Protein AF-A0A1F8NK58-F1 (afdb_monomer_lite)

Radius of gyration: 15.69 Å; chains: 1; bounding box: 35×26×41 Å

pLDDT: mean 95.26, std 4.72, range [59.0, 98.31]

Sequence (96 aa):
MTADLDGNALIGDNKGVDVELCMTSKIVVITAEEIVPELTKADLVAPCVHAVVLAPKGALPTSCHPLYPLDAEAILEYAEQVSDMDSFNNYISRLS

Structure (mmCIF, N/CA/C/O backbone):
data_AF-A0A1F8NK58-F1
#
_entry.id   AF-A0A1F8NK58-F1
#
loop_
_atom_site.group_PDB
_atom_site.id
_atom_site.type_symbol
_atom_site.label_atom_id
_atom_site.label_alt_id
_atom_site.label_comp_id
_atom_site.label_asym_id
_atom_site.label_entity_id
_atom_site.label_seq_id
_atom_site.pdbx_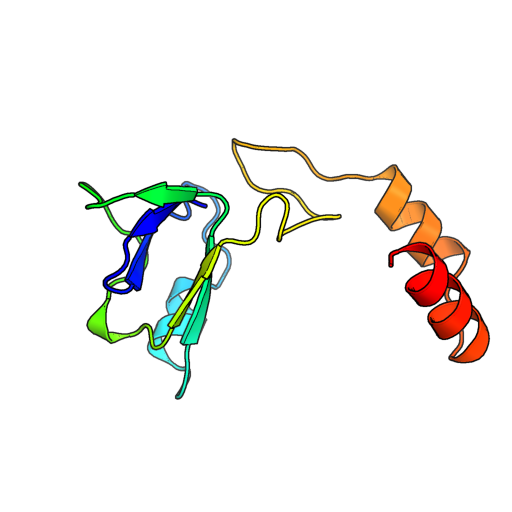PDB_ins_code
_atom_site.Cartn_x
_atom_site.Cartn_y
_atom_site.Cartn_z
_atom_site.occupancy
_atom_site.B_iso_or_equiv
_atom_site.auth_seq_id
_atom_site.auth_comp_id
_atom_site.auth_asym_id
_atom_site.auth_atom_id
_atom_site.pdbx_PDB_model_num
ATOM 1 N N . MET A 1 1 ? 1.030 3.081 5.966 1.00 91.00 1 MET A N 1
ATOM 2 C CA . MET A 1 1 ? -0.192 3.474 6.700 1.00 91.00 1 MET A CA 1
ATOM 3 C C . MET A 1 1 ? -0.484 2.469 7.801 1.00 91.00 1 MET A C 1
ATOM 5 O O . MET A 1 1 ? -0.078 1.320 7.658 1.00 91.00 1 MET A O 1
ATOM 9 N N . THR A 1 2 ? -1.176 2.881 8.860 1.00 96.94 2 THR A N 1
ATOM 10 C CA . THR A 1 2 ? -1.592 1.989 9.956 1.00 96.94 2 THR A CA 1
ATOM 11 C C . THR A 1 2 ? -3.073 1.655 9.792 1.00 96.94 2 THR A C 1
ATOM 13 O O . THR A 1 2 ? -3.864 2.540 9.461 1.00 96.94 2 THR A O 1
ATOM 16 N N . ALA A 1 3 ? -3.446 0.398 10.012 1.00 97.94 3 ALA A N 1
ATOM 17 C CA . ALA A 1 3 ? -4.832 -0.064 9.970 1.00 97.94 3 ALA A CA 1
ATOM 18 C C . ALA A 1 3 ? -5.184 -0.862 11.229 1.00 97.94 3 ALA A C 1
ATOM 20 O O . ALA A 1 3 ? -4.292 -1.291 11.959 1.00 97.94 3 ALA A O 1
ATOM 21 N N . ASP A 1 4 ? -6.469 -1.079 11.477 1.00 98.12 4 ASP A N 1
ATOM 22 C CA . ASP A 1 4 ? -6.930 -2.105 12.411 1.00 98.12 4 ASP A CA 1
ATOM 23 C C . ASP A 1 4 ? -7.513 -3.320 11.676 1.00 98.12 4 ASP A C 1
ATOM 25 O O . ASP A 1 4 ? -7.588 -3.354 10.446 1.00 98.12 4 ASP A O 1
ATOM 29 N N . LEU A 1 5 ? -7.868 -4.359 12.435 1.00 95.81 5 LEU A N 1
ATOM 30 C CA . LEU A 1 5 ? -8.401 -5.608 11.880 1.00 95.81 5 LEU A CA 1
ATOM 31 C C . LEU A 1 5 ? -9.827 -5.474 11.332 1.00 95.81 5 LEU A C 1
ATOM 33 O O . LEU A 1 5 ? -10.224 -6.295 10.506 1.00 95.81 5 LEU A O 1
ATOM 37 N N . ASP A 1 6 ? -10.575 -4.458 11.764 1.00 96.69 6 ASP A N 1
ATOM 38 C CA . ASP A 1 6 ? -11.943 -4.219 11.302 1.00 96.69 6 ASP A CA 1
ATOM 39 C C . ASP A 1 6 ? -11.964 -3.527 9.933 1.00 96.69 6 ASP A C 1
ATOM 41 O O . ASP A 1 6 ? -12.965 -3.584 9.222 1.00 96.69 6 ASP A O 1
ATOM 45 N N . GLY A 1 7 ? -10.851 -2.909 9.530 1.00 97.19 7 GLY A N 1
ATOM 46 C CA . GLY A 1 7 ? -10.712 -2.233 8.244 1.00 97.19 7 GLY A CA 1
ATOM 47 C C . GLY A 1 7 ? -10.682 -0.716 8.347 1.00 97.19 7 GLY A C 1
ATOM 48 O O . GLY A 1 7 ? -10.718 -0.044 7.318 1.00 97.19 7 GLY A O 1
ATOM 49 N N 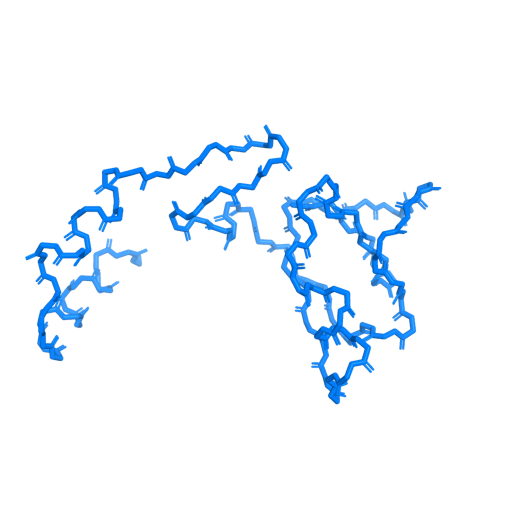. ASN A 1 8 ? -10.598 -0.145 9.549 1.00 98.12 8 ASN A N 1
ATOM 50 C CA . ASN A 1 8 ? -10.293 1.272 9.658 1.00 98.12 8 ASN A CA 1
ATOM 51 C C . ASN A 1 8 ? -8.819 1.491 9.306 1.00 98.12 8 ASN A C 1
ATOM 53 O O . ASN A 1 8 ? -7.949 0.719 9.713 1.00 98.12 8 ASN A O 1
ATOM 57 N N . ALA A 1 9 ? -8.522 2.558 8.569 1.00 97.44 9 ALA A N 1
ATOM 58 C CA . ALA A 1 9 ? -7.151 2.885 8.192 1.00 97.44 9 ALA A CA 1
ATOM 59 C C . ALA A 1 9 ? -6.861 4.379 8.317 1.00 97.44 9 ALA A C 1
ATOM 61 O O . ALA A 1 9 ? -7.685 5.225 7.959 1.00 97.44 9 ALA A O 1
ATOM 62 N N . LEU A 1 10 ? -5.660 4.693 8.801 1.00 96.56 10 LEU A N 1
ATOM 63 C CA . LEU A 1 10 ? -5.107 6.039 8.879 1.00 96.56 10 LEU A CA 1
ATOM 64 C C . LEU A 1 10 ? -4.064 6.210 7.771 1.00 96.56 10 LEU A C 1
ATOM 66 O O . LEU A 1 10 ? -2.961 5.662 7.857 1.00 96.56 10 LEU A O 1
ATOM 70 N N . ILE A 1 11 ? -4.413 6.990 6.749 1.00 93.44 11 ILE A N 1
ATOM 71 C CA . ILE A 1 11 ? -3.527 7.285 5.615 1.00 93.44 11 ILE A CA 1
ATOM 72 C C . ILE A 1 11 ? -2.626 8.475 5.961 1.00 93.44 11 ILE A C 1
ATOM 74 O O . ILE A 1 11 ? -1.434 8.458 5.660 1.00 93.44 11 ILE A O 1
ATOM 78 N N . GLY A 1 12 ? -3.178 9.483 6.644 1.00 89.12 12 GLY A N 1
ATOM 79 C CA . GLY A 1 12 ? -2.469 10.710 7.003 1.00 89.12 12 GLY A CA 1
ATOM 80 C C . GLY A 1 12 ? -2.742 11.860 6.032 1.00 89.12 12 GLY A C 1
ATOM 81 O O . GLY A 1 12 ? -3.850 12.008 5.516 1.00 89.12 12 GLY A O 1
ATOM 82 N N . ASP A 1 13 ? -1.741 12.718 5.826 1.00 84.62 13 ASP A N 1
ATOM 83 C CA . ASP A 1 13 ? -1.929 14.006 5.142 1.00 84.62 13 ASP A CA 1
ATOM 84 C C . ASP A 1 13 ? -2.105 13.879 3.624 1.00 84.62 13 ASP A C 1
ATOM 86 O O . ASP A 1 13 ? -2.825 14.671 3.015 1.00 84.62 13 ASP A O 1
ATOM 90 N N . ASN A 1 14 ? -1.481 12.876 3.001 1.00 85.44 14 ASN A N 1
ATOM 91 C CA . ASN A 1 14 ? -1.588 12.652 1.563 1.00 85.44 14 ASN A CA 1
ATOM 92 C C . ASN A 1 14 ? -2.518 11.474 1.266 1.00 85.44 14 ASN A C 1
ATOM 94 O O . ASN A 1 14 ? -2.071 10.339 1.147 1.00 85.44 14 ASN A O 1
ATOM 98 N N . LYS A 1 15 ? -3.813 11.773 1.150 1.00 86.56 15 LYS A N 1
ATOM 99 C CA . LYS A 1 15 ? -4.870 10.780 0.901 1.00 86.56 15 LYS A CA 1
ATOM 100 C C . LYS A 1 15 ? -5.074 10.440 -0.575 1.00 86.56 15 LYS A C 1
ATOM 102 O O . LYS A 1 15 ? -5.923 9.611 -0.877 1.00 86.56 15 LYS A O 1
ATOM 107 N N . GLY A 1 16 ? -4.387 11.143 -1.482 1.00 88.12 16 GLY A N 1
ATOM 108 C CA . GLY A 1 16 ? -4.555 10.975 -2.924 1.00 88.12 16 GLY A CA 1
ATOM 109 C C . GLY A 1 16 ? -6.027 10.910 -3.344 1.00 88.12 16 GLY A C 1
ATOM 110 O O . GLY A 1 16 ? -6.776 11.861 -3.137 1.00 88.12 16 GLY A O 1
ATOM 111 N N . VAL A 1 17 ? -6.409 9.770 -3.921 1.00 93.69 17 VAL A N 1
ATOM 112 C CA . VAL A 1 17 ? -7.787 9.419 -4.315 1.00 93.69 17 VAL A CA 1
ATOM 113 C C . VAL A 1 17 ? -8.320 8.204 -3.539 1.00 93.69 17 VAL A C 1
ATOM 115 O O . VAL A 1 17 ? -9.291 7.567 -3.951 1.00 93.69 17 VAL A O 1
ATOM 118 N N . ASP A 1 18 ? -7.654 7.826 -2.443 1.00 93.81 18 ASP A N 1
ATOM 119 C CA . ASP A 1 18 ? -7.924 6.582 -1.716 1.00 93.81 18 ASP A CA 1
ATOM 120 C C . ASP A 1 18 ? -9.336 6.556 -1.123 1.00 93.81 18 ASP A C 1
ATOM 122 O O . ASP A 1 18 ? -10.003 5.521 -1.136 1.00 93.81 18 ASP A O 1
ATOM 126 N N . VAL A 1 19 ? -9.830 7.704 -0.646 1.00 94.50 19 VAL A N 1
ATOM 127 C CA . VAL A 1 19 ? -11.175 7.817 -0.064 1.00 94.50 19 VAL A CA 1
ATOM 128 C C . VAL A 1 19 ? -12.240 7.589 -1.136 1.00 94.50 19 VAL A C 1
ATOM 130 O O . VAL A 1 19 ? -13.164 6.802 -0.939 1.00 94.50 19 VAL A O 1
ATOM 133 N N . GLU A 1 20 ? -12.105 8.227 -2.295 1.00 95.56 20 GLU A N 1
ATOM 134 C CA . GLU A 1 20 ? -13.035 8.089 -3.412 1.00 95.56 20 GLU A CA 1
ATOM 135 C C . GLU A 1 20 ? -13.034 6.664 -3.975 1.00 95.56 20 GLU A C 1
ATOM 137 O O . GLU A 1 20 ? -14.102 6.098 -4.230 1.00 95.56 20 GLU A O 1
ATOM 142 N N . LEU A 1 21 ? -11.855 6.055 -4.133 1.00 96.00 21 LEU A N 1
ATOM 143 C CA . LEU A 1 21 ? -11.738 4.666 -4.577 1.00 96.00 21 LEU A CA 1
ATOM 144 C C . LEU A 1 21 ? -12.371 3.703 -3.571 1.00 96.00 21 LEU A C 1
ATOM 146 O O . LEU A 1 21 ? -13.103 2.802 -3.981 1.00 96.00 21 LEU A O 1
ATOM 150 N N . CYS A 1 22 ? -12.159 3.919 -2.272 1.00 95.88 22 CYS A N 1
ATOM 151 C CA . CYS A 1 22 ? -12.756 3.105 -1.217 1.00 95.88 22 CYS A CA 1
ATOM 152 C C . CYS A 1 22 ? -14.294 3.153 -1.258 1.00 95.88 22 CYS A C 1
ATOM 154 O O . CYS A 1 22 ? -14.955 2.120 -1.193 1.00 95.88 22 CYS A O 1
ATOM 156 N N . MET A 1 23 ? -14.875 4.339 -1.457 1.00 94.19 23 MET A N 1
ATOM 157 C CA . MET A 1 23 ? -16.332 4.520 -1.475 1.00 94.19 23 MET A CA 1
ATOM 158 C C . MET A 1 23 ? -17.017 4.006 -2.748 1.00 94.19 23 MET A C 1
ATOM 160 O O . MET A 1 23 ? -18.216 3.724 -2.732 1.00 94.19 23 MET A O 1
ATOM 164 N N . THR A 1 24 ? -16.294 3.934 -3.867 1.00 96.44 24 THR A N 1
ATOM 165 C CA . THR A 1 24 ? -16.868 3.590 -5.183 1.00 96.44 24 THR A CA 1
ATOM 166 C C . THR A 1 24 ? -16.591 2.153 -5.612 1.00 96.44 24 THR A C 1
ATOM 168 O O . THR A 1 24 ? -17.290 1.616 -6.478 1.00 96.44 24 THR A O 1
ATOM 171 N N . SER A 1 25 ? -15.590 1.512 -5.012 1.00 97.50 25 SER A N 1
ATOM 172 C CA . SER A 1 25 ? -15.198 0.149 -5.348 1.00 97.50 25 SER A CA 1
ATOM 173 C C . SER A 1 25 ? -16.164 -0.881 -4.771 1.00 97.50 25 SER A C 1
ATOM 175 O O . SER A 1 25 ? -16.679 -0.747 -3.667 1.00 97.50 25 SER A O 1
ATOM 177 N N . LYS A 1 26 ? -16.376 -1.974 -5.514 1.00 98.00 26 LYS A N 1
ATOM 178 C CA . LYS A 1 26 ? -17.154 -3.125 -5.021 1.00 98.00 26 LYS A CA 1
ATOM 179 C C . LYS A 1 26 ? -16.405 -3.939 -3.970 1.00 98.00 26 LYS A C 1
ATOM 181 O O . LYS A 1 26 ? -17.040 -4.625 -3.185 1.00 98.00 26 LYS A O 1
ATOM 186 N N . ILE A 1 27 ? -15.076 -3.934 -4.044 1.00 98.12 27 ILE A N 1
ATOM 187 C CA . ILE A 1 27 ? -14.171 -4.674 -3.169 1.00 98.12 27 ILE A CA 1
ATOM 188 C C . ILE A 1 27 ? -12.988 -3.755 -2.886 1.00 98.12 27 ILE A C 1
ATOM 190 O O . ILE A 1 27 ? -12.421 -3.187 -3.818 1.00 98.12 27 ILE A O 1
ATOM 194 N N . VAL A 1 28 ? -12.621 -3.633 -1.615 1.00 98.19 28 VAL A N 1
ATOM 195 C CA . VAL A 1 28 ? -11.508 -2.801 -1.147 1.00 98.19 28 VAL A CA 1
ATOM 196 C C . VAL A 1 28 ? -10.589 -3.661 -0.296 1.00 98.19 28 VAL A C 1
ATOM 198 O O . VAL A 1 28 ? -11.029 -4.261 0.686 1.00 98.19 28 VAL A O 1
ATOM 201 N N . VAL A 1 29 ? -9.316 -3.710 -0.679 1.00 98.06 29 VAL A N 1
ATOM 202 C CA . VAL A 1 29 ? -8.254 -4.396 0.060 1.00 98.06 29 VAL A CA 1
ATOM 203 C C . VAL A 1 29 ? -7.206 -3.362 0.441 1.00 98.06 29 VAL A C 1
ATOM 205 O O . VAL A 1 29 ? -6.717 -2.634 -0.418 1.00 98.06 29 VAL A O 1
ATOM 208 N N . ILE A 1 30 ? -6.874 -3.307 1.726 1.00 97.50 30 ILE A N 1
ATOM 209 C CA . ILE A 1 30 ? -5.914 -2.367 2.304 1.00 97.50 30 ILE A CA 1
ATOM 210 C C . ILE A 1 30 ? -4.616 -3.111 2.621 1.00 97.50 30 ILE A C 1
ATOM 212 O O . ILE A 1 30 ? -4.640 -4.130 3.309 1.00 97.50 30 ILE A O 1
ATOM 216 N N . THR A 1 31 ? -3.477 -2.588 2.166 1.00 97.69 31 THR A N 1
ATOM 217 C CA . THR A 1 31 ? -2.137 -3.035 2.578 1.00 97.69 31 THR A CA 1
ATOM 218 C C . THR A 1 31 ? -1.567 -2.094 3.637 1.00 97.69 31 THR A C 1
ATOM 220 O O . THR A 1 31 ? -1.265 -0.936 3.368 1.00 97.69 31 THR A O 1
ATOM 223 N N . ALA A 1 32 ? -1.424 -2.572 4.869 1.00 97.50 32 AL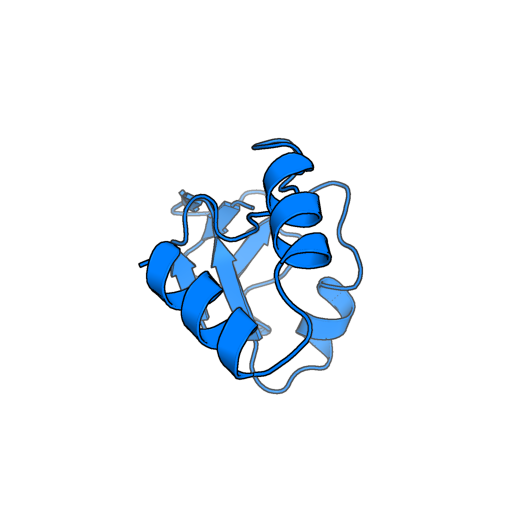A A N 1
ATOM 224 C CA . ALA A 1 32 ? -0.960 -1.768 5.991 1.00 97.50 32 ALA A CA 1
ATOM 225 C C . ALA A 1 32 ? 0.514 -2.039 6.312 1.00 97.50 32 ALA A C 1
ATOM 227 O O . ALA A 1 32 ? 0.984 -3.171 6.251 1.00 97.50 32 ALA A O 1
ATOM 228 N N . GLU A 1 33 ? 1.225 -0.994 6.721 1.00 97.81 33 GLU A N 1
ATOM 229 C CA . GLU A 1 33 ? 2.592 -1.084 7.253 1.00 97.81 33 GLU A CA 1
ATOM 230 C C . GLU A 1 33 ? 2.596 -1.657 8.671 1.00 97.81 33 GLU A C 1
ATOM 232 O O . GLU A 1 33 ? 3.525 -2.346 9.084 1.00 97.81 33 GLU A O 1
ATOM 237 N N . GLU A 1 34 ? 1.521 -1.383 9.404 1.00 97.50 34 GLU A N 1
ATOM 238 C CA . GLU A 1 34 ? 1.293 -1.818 10.770 1.00 97.50 34 GLU A CA 1
ATOM 239 C C . GLU A 1 34 ? -0.200 -2.094 10.956 1.00 97.50 34 GLU A C 1
ATOM 241 O O . GLU A 1 34 ? -1.043 -1.341 10.457 1.00 97.50 34 GLU A O 1
ATOM 246 N N . ILE A 1 35 ? -0.520 -3.162 11.690 1.00 98.25 35 ILE A N 1
ATOM 247 C CA . ILE A 1 35 ? -1.882 -3.454 12.135 1.00 98.25 35 ILE A CA 1
ATOM 248 C C . ILE A 1 35 ? -1.931 -3.309 13.654 1.00 98.25 35 ILE A C 1
ATOM 250 O O . ILE A 1 35 ? -1.195 -3.993 14.366 1.00 98.25 35 ILE A O 1
ATOM 254 N N . VAL A 1 36 ? -2.807 -2.436 14.140 1.00 98.00 36 VAL A N 1
ATOM 255 C CA . VAL A 1 36 ? -3.036 -2.188 15.569 1.00 98.00 36 VAL A CA 1
ATOM 256 C C . VAL A 1 36 ? -4.410 -2.716 15.995 1.00 98.00 36 VAL A C 1
ATOM 258 O O . VAL A 1 36 ? -5.268 -2.935 15.143 1.00 98.00 36 VAL A O 1
ATOM 261 N N . PRO A 1 37 ? -4.658 -2.933 17.300 1.00 97.38 37 PRO A N 1
ATOM 262 C CA . PRO A 1 37 ? -5.964 -3.410 17.756 1.00 97.38 37 PRO A CA 1
ATOM 263 C C . PRO A 1 37 ? -7.120 -2.447 17.457 1.00 97.38 37 PRO A C 1
ATOM 265 O O . PRO A 1 37 ? -8.210 -2.908 17.144 1.00 97.38 37 PRO A O 1
ATOM 268 N N . GLU A 1 38 ? -6.890 -1.135 17.564 1.00 96.81 38 GLU A N 1
ATOM 269 C CA . GLU A 1 38 ? -7.914 -0.106 17.359 1.00 96.81 38 GLU A CA 1
ATOM 270 C C . GLU A 1 38 ? -7.263 1.228 16.966 1.00 96.81 38 GLU A C 1
ATOM 272 O O . GLU A 1 38 ? -6.226 1.615 17.519 1.00 96.81 38 GLU A O 1
ATOM 277 N N . LEU A 1 39 ? -7.888 1.952 16.032 1.00 96.62 39 LEU A N 1
ATOM 278 C CA . LEU A 1 39 ? -7.500 3.312 15.664 1.00 96.62 39 LEU A CA 1
ATOM 279 C C . LEU A 1 39 ? -8.381 4.362 16.349 1.00 96.62 39 LEU A C 1
ATOM 281 O O . LEU A 1 39 ? -9.604 4.329 16.272 1.00 96.62 39 LEU A O 1
ATOM 285 N N . THR A 1 40 ? -7.754 5.388 16.928 1.00 93.50 40 THR A N 1
ATOM 286 C CA . THR A 1 40 ? -8.470 6.549 17.494 1.00 93.50 40 THR A CA 1
ATOM 287 C C . THR A 1 40 ? -8.961 7.533 16.429 1.00 93.50 40 THR A C 1
ATOM 289 O O . THR A 1 40 ? -9.828 8.367 16.695 1.00 93.50 40 THR A O 1
ATOM 292 N N . LYS A 1 41 ? -8.398 7.456 15.219 1.00 94.31 41 LYS A N 1
ATOM 293 C CA . LYS A 1 41 ? -8.777 8.242 14.044 1.00 94.31 41 LYS A CA 1
ATOM 294 C C . LYS A 1 41 ? -8.603 7.387 12.795 1.00 94.31 41 LYS A C 1
ATOM 296 O O . LYS A 1 41 ? -7.567 6.748 12.632 1.00 94.31 41 LYS A O 1
ATOM 301 N N . ALA 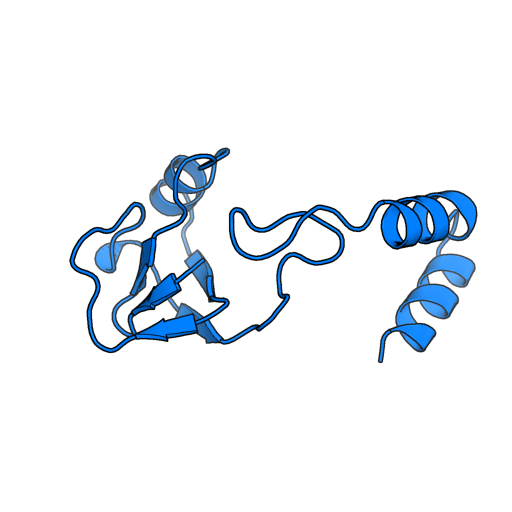A 1 42 ? -9.578 7.463 11.897 1.00 95.88 42 ALA A N 1
ATOM 302 C CA . ALA A 1 42 ? -9.567 6.754 10.629 1.00 95.88 42 ALA A CA 1
ATOM 303 C C . ALA A 1 42 ? -9.904 7.703 9.472 1.00 95.88 42 ALA A C 1
ATOM 305 O O . ALA A 1 42 ? -10.777 8.563 9.599 1.00 95.88 42 ALA A O 1
ATOM 306 N N . ASP A 1 43 ? -9.193 7.550 8.357 1.00 96.25 43 ASP A N 1
ATOM 307 C CA . ASP A 1 43 ? -9.492 8.212 7.085 1.00 96.25 43 ASP A CA 1
ATOM 308 C C . ASP A 1 43 ? -10.361 7.319 6.188 1.00 96.25 43 ASP A C 1
ATOM 310 O O . ASP A 1 43 ? -11.241 7.825 5.495 1.00 96.25 43 ASP A O 1
ATOM 314 N N . LEU A 1 44 ? -10.141 5.999 6.240 1.00 96.88 44 LEU A N 1
ATOM 315 C CA . LEU A 1 44 ? -11.019 4.978 5.664 1.00 96.88 44 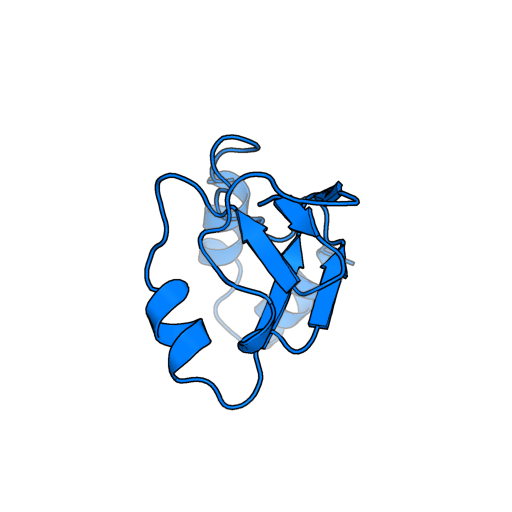LEU A CA 1
ATOM 316 C C . LEU A 1 44 ? -11.706 4.215 6.789 1.00 96.88 44 LEU A C 1
ATOM 318 O O . LEU A 1 44 ? -11.073 3.913 7.799 1.00 96.88 44 LEU A O 1
ATOM 322 N N . VAL A 1 45 ? -12.983 3.894 6.606 1.00 95.94 45 VAL A N 1
ATOM 323 C CA . VAL A 1 45 ? -13.801 3.242 7.632 1.00 95.94 45 VAL A CA 1
ATOM 324 C C . VAL A 1 45 ? -14.096 1.788 7.276 1.00 95.94 45 VAL A C 1
ATOM 326 O O . VAL A 1 45 ? -14.389 1.469 6.121 1.00 95.94 45 VAL A O 1
ATOM 329 N N . ALA A 1 46 ? -14.088 0.935 8.301 1.00 96.12 46 ALA A N 1
ATOM 330 C CA . ALA A 1 46 ? -14.307 -0.509 8.223 1.00 96.12 46 ALA A CA 1
ATOM 331 C C . ALA A 1 46 ? -15.454 -0.964 7.292 1.00 96.12 46 ALA A C 1
ATOM 333 O O . ALA A 1 46 ? -15.230 -1.871 6.494 1.00 96.12 46 ALA A O 1
ATOM 334 N N . PRO A 1 47 ? -16.655 -0.339 7.278 1.00 95.31 47 PRO A N 1
ATOM 335 C CA . PRO A 1 47 ? -17.761 -0.807 6.434 1.00 95.31 47 PRO A CA 1
ATOM 336 C C . PRO A 1 47 ? -17.489 -0.798 4.923 1.00 95.31 47 PRO A C 1
ATOM 338 O O . PRO A 1 47 ? -18.211 -1.452 4.173 1.00 95.31 47 PRO A O 1
ATOM 341 N N . CYS A 1 48 ? -16.490 -0.042 4.467 1.00 95.62 48 CYS A N 1
ATOM 342 C CA . CYS A 1 48 ? -16.109 0.032 3.058 1.00 95.62 48 CYS A CA 1
ATOM 343 C C . CYS A 1 48 ? -14.977 -0.946 2.701 1.00 95.62 48 CYS A C 1
ATOM 345 O O . CYS A 1 48 ? -14.668 -1.128 1.525 1.00 95.62 48 CYS A O 1
ATOM 347 N N . VAL A 1 49 ? -14.368 -1.598 3.694 1.00 97.56 49 VAL A N 1
ATOM 348 C CA . VAL A 1 49 ? -13.152 -2.401 3.554 1.00 97.56 49 VAL A CA 1
ATOM 349 C C . VAL A 1 49 ? -13.476 -3.884 3.682 1.00 97.56 49 VAL A C 1
ATOM 351 O O . VAL A 1 49 ? -14.243 -4.304 4.538 1.00 97.56 49 VAL A O 1
ATOM 354 N N . HIS A 1 50 ? -12.900 -4.693 2.793 1.00 98.19 50 HIS A N 1
ATOM 355 C CA . HIS A 1 50 ? -13.182 -6.128 2.709 1.00 98.19 50 HIS A CA 1
ATOM 356 C C . HIS A 1 50 ? -12.032 -6.985 3.238 1.00 98.19 50 HIS A C 1
ATOM 358 O O . HIS A 1 50 ? -12.254 -8.120 3.656 1.00 98.19 50 HIS A O 1
ATOM 364 N N . ALA A 1 51 ? -10.803 -6.469 3.192 1.00 98.06 51 ALA A N 1
ATOM 365 C CA . ALA A 1 51 ? -9.637 -7.133 3.753 1.00 98.06 51 ALA A CA 1
ATOM 366 C C . ALA A 1 51 ? -8.541 -6.127 4.115 1.00 98.06 51 ALA A C 1
ATOM 368 O O . ALA A 1 51 ? -8.342 -5.131 3.415 1.00 98.06 51 ALA A O 1
ATOM 369 N N . VAL A 1 52 ? -7.793 -6.451 5.169 1.00 98.19 52 VAL A N 1
ATOM 370 C CA . VAL A 1 52 ? -6.565 -5.762 5.577 1.00 98.19 52 VAL A CA 1
ATOM 371 C C . VAL A 1 52 ? -5.421 -6.769 5.553 1.00 98.19 52 VAL A C 1
ATOM 373 O O . VAL A 1 52 ? -5.542 -7.873 6.082 1.00 98.19 52 VAL A O 1
ATOM 376 N N . VAL A 1 53 ? -4.311 -6.399 4.923 1.00 98.31 53 VAL A N 1
ATOM 377 C CA . VAL A 1 53 ? -3.119 -7.234 4.767 1.00 98.31 53 VAL A CA 1
ATOM 378 C C . VAL A 1 53 ? -1.923 -6.492 5.342 1.00 98.31 53 VAL A C 1
ATOM 380 O O . VAL A 1 53 ? -1.652 -5.362 4.946 1.00 98.31 53 VAL A O 1
ATOM 383 N N . LEU A 1 54 ? -1.181 -7.128 6.250 1.00 98.31 54 LEU A N 1
ATOM 384 C CA . LEU A 1 54 ? 0.100 -6.594 6.706 1.00 98.31 54 LEU A CA 1
ATOM 385 C C . LEU A 1 54 ? 1.129 -6.743 5.578 1.00 98.31 54 LEU A C 1
ATOM 387 O O . LEU A 1 54 ? 1.469 -7.858 5.187 1.00 98.31 54 LEU A O 1
ATOM 391 N N . ALA A 1 55 ? 1.623 -5.621 5.073 1.00 97.81 55 ALA A N 1
ATOM 392 C CA . ALA A 1 55 ? 2.623 -5.541 4.019 1.00 97.81 55 ALA A CA 1
ATOM 393 C C . ALA A 1 55 ? 3.636 -4.436 4.363 1.00 97.81 55 ALA A C 1
ATOM 395 O O . ALA A 1 55 ? 3.508 -3.308 3.880 1.00 97.81 55 ALA A O 1
ATOM 396 N N . PRO A 1 56 ? 4.639 -4.732 5.212 1.00 96.75 56 PRO A N 1
ATOM 397 C CA . PRO A 1 56 ? 5.684 -3.774 5.541 1.00 96.75 56 PRO A CA 1
ATOM 398 C C . PRO A 1 56 ? 6.462 -3.388 4.282 1.00 96.75 56 PRO A C 1
ATOM 400 O O . PRO A 1 56 ? 6.864 -4.255 3.506 1.00 96.75 56 PRO A O 1
ATOM 403 N N . LYS A 1 57 ? 6.698 -2.090 4.107 1.00 96.12 57 LYS A N 1
ATOM 404 C CA . LYS A 1 57 ? 7.250 -1.459 2.903 1.00 96.12 57 LYS A CA 1
ATOM 405 C C . LYS A 1 57 ? 6.407 -1.693 1.645 1.00 96.12 57 LYS A C 1
ATOM 407 O O . LYS A 1 57 ? 6.936 -1.688 0.536 1.00 96.12 57 LYS A O 1
ATOM 412 N N . GLY A 1 58 ? 5.100 -1.886 1.805 1.00 96.25 58 GLY A N 1
ATOM 413 C CA . GLY A 1 58 ? 4.190 -2.261 0.725 1.00 96.25 58 GLY A CA 1
ATOM 414 C C . GLY A 1 58 ? 3.995 -1.189 -0.349 1.00 96.25 58 GLY A C 1
ATOM 415 O O . GLY A 1 58 ? 3.538 -1.516 -1.439 1.00 96.25 58 GLY A O 1
ATOM 416 N N . ALA A 1 59 ? 4.346 0.071 -0.069 1.00 95.81 59 ALA A N 1
ATOM 417 C CA . ALA A 1 59 ? 4.298 1.149 -1.054 1.00 95.81 59 ALA A CA 1
ATOM 418 C C . ALA A 1 59 ? 5.615 1.330 -1.824 1.00 95.81 59 ALA A C 1
ATOM 420 O O . ALA A 1 59 ? 5.649 2.151 -2.741 1.00 95.81 59 ALA A O 1
ATOM 421 N N . LEU A 1 60 ? 6.694 0.599 -1.501 1.00 96.19 60 LEU A N 1
ATOM 422 C CA . LEU A 1 60 ? 7.923 0.680 -2.295 1.00 96.19 60 LEU A CA 1
ATOM 423 C C . LEU A 1 60 ? 7.646 0.354 -3.775 1.00 96.19 60 LEU A C 1
ATOM 425 O O . LEU A 1 60 ? 6.828 -0.517 -4.070 1.00 96.19 60 LEU A O 1
ATOM 429 N N . PRO A 1 61 ? 8.320 1.042 -4.715 1.00 96.44 61 PRO A N 1
ATOM 430 C CA . PRO A 1 61 ? 9.389 2.032 -4.512 1.00 96.44 61 PRO A CA 1
ATOM 431 C C . PRO A 1 61 ? 8.880 3.468 -4.267 1.00 96.44 61 PRO A C 1
ATOM 433 O O . PRO A 1 61 ? 9.660 4.418 -4.208 1.00 96.44 61 PRO A O 1
ATOM 436 N N . THR A 1 62 ? 7.568 3.662 -4.139 1.00 95.50 62 THR A N 1
ATOM 437 C CA . THR A 1 62 ? 6.980 4.970 -3.823 1.00 95.50 62 THR A CA 1
ATOM 438 C C . THR A 1 62 ? 7.117 5.311 -2.331 1.00 95.50 62 THR A C 1
ATOM 440 O O . THR A 1 62 ? 7.693 4.549 -1.555 1.00 95.50 62 THR A O 1
ATOM 443 N N . SER A 1 63 ? 6.644 6.489 -1.916 1.00 94.69 63 SER A N 1
ATOM 444 C CA . SER A 1 63 ? 6.720 6.922 -0.518 1.00 94.69 63 SER A CA 1
ATOM 445 C C . SER A 1 63 ? 5.523 6.449 0.310 1.00 94.69 63 SER A C 1
ATOM 447 O O . SER A 1 63 ? 4.413 6.302 -0.192 1.00 94.69 63 SER A O 1
ATOM 449 N N . CYS A 1 64 ? 5.727 6.304 1.620 1.00 94.38 64 CYS A N 1
ATOM 450 C CA . CYS A 1 64 ? 4.652 6.175 2.602 1.00 94.38 64 CYS A CA 1
ATOM 451 C C . CYS A 1 64 ? 4.923 7.155 3.742 1.00 94.38 64 CYS A C 1
ATOM 453 O O . CYS A 1 64 ? 5.648 6.842 4.685 1.00 94.38 64 CYS A O 1
ATOM 455 N N . HIS A 1 65 ? 4.363 8.360 3.666 1.00 89.75 65 HIS A N 1
ATOM 456 C CA . HIS A 1 65 ? 4.616 9.396 4.666 1.00 89.75 65 HIS A CA 1
ATOM 457 C C . HIS A 1 65 ? 3.927 9.080 6.012 1.00 89.75 65 HIS A C 1
ATOM 459 O O . HIS A 1 65 ? 2.777 8.646 6.003 1.00 89.75 65 HIS A O 1
ATOM 465 N N . PRO A 1 66 ? 4.575 9.309 7.173 1.00 91.25 66 PRO A N 1
ATOM 466 C CA . PRO A 1 66 ? 5.959 9.762 7.372 1.00 91.25 66 PRO A CA 1
ATOM 467 C C . PRO A 1 66 ? 6.999 8.626 7.468 1.00 91.25 66 PRO A C 1
ATOM 469 O O . PRO A 1 66 ? 8.156 8.893 7.774 1.00 91.25 66 PRO A O 1
ATOM 472 N N . LEU A 1 67 ? 6.604 7.372 7.242 1.00 93.75 67 LEU A N 1
ATOM 473 C CA . LEU A 1 67 ? 7.402 6.170 7.517 1.00 93.75 67 LEU A CA 1
ATOM 474 C C . LEU A 1 67 ? 8.640 6.023 6.624 1.00 93.75 67 LEU A C 1
ATOM 476 O O . LEU A 1 67 ? 9.712 5.689 7.124 1.00 93.75 67 LEU A O 1
ATOM 480 N N . TYR A 1 68 ? 8.512 6.265 5.318 1.00 95.31 68 TYR A N 1
ATOM 481 C CA . TYR A 1 68 ? 9.647 6.234 4.395 1.00 95.31 68 TYR A CA 1
ATOM 482 C C . TYR A 1 68 ? 9.445 7.147 3.175 1.00 95.31 68 TYR A C 1
ATOM 484 O O . TYR A 1 68 ? 8.310 7.340 2.717 1.00 95.31 68 TYR A O 1
ATOM 492 N N . PRO A 1 69 ? 10.539 7.735 2.648 1.00 95.50 69 PRO A N 1
ATOM 493 C CA . PRO A 1 69 ? 10.506 8.530 1.428 1.00 95.50 69 PRO A CA 1
ATOM 494 C C . PRO A 1 69 ? 10.407 7.639 0.182 1.00 95.50 69 PRO A C 1
ATOM 496 O O . PRO A 1 69 ? 10.463 6.417 0.262 1.00 95.50 69 PRO A O 1
ATOM 499 N N . LEU A 1 70 ? 10.269 8.285 -0.973 1.00 96.62 70 LEU A N 1
ATOM 500 C CA . LEU A 1 70 ? 10.343 7.652 -2.287 1.00 96.62 70 LEU A CA 1
ATOM 501 C C . LEU A 1 70 ? 11.758 7.106 -2.534 1.00 96.62 70 LEU A C 1
ATOM 503 O O . LEU A 1 70 ? 12.737 7.812 -2.282 1.00 96.62 70 LEU A O 1
ATOM 507 N N . ASP A 1 71 ? 11.852 5.896 -3.077 1.00 97.38 71 ASP A N 1
ATOM 508 C CA . ASP A 1 71 ? 13.100 5.309 -3.557 1.00 97.38 71 ASP A CA 1
ATOM 509 C C . ASP A 1 71 ? 13.334 5.720 -5.019 1.00 97.38 71 ASP A C 1
ATOM 511 O O . ASP A 1 71 ? 12.865 5.088 -5.969 1.00 97.38 71 ASP A O 1
ATOM 515 N N . ALA A 1 72 ? 14.020 6.851 -5.198 1.00 97.56 72 ALA A N 1
ATOM 516 C CA . ALA A 1 72 ? 14.290 7.401 -6.523 1.00 97.56 72 ALA A CA 1
ATOM 517 C C . ALA A 1 72 ? 15.215 6.505 -7.359 1.00 97.56 72 ALA A C 1
ATOM 519 O O . ALA A 1 72 ? 15.075 6.471 -8.579 1.00 97.56 72 ALA A O 1
ATOM 520 N N . GLU A 1 73 ? 16.144 5.789 -6.721 1.00 96.75 73 GLU A N 1
ATOM 521 C CA . GLU A 1 73 ? 17.090 4.915 -7.415 1.00 96.75 73 GLU A CA 1
ATOM 522 C C . GLU A 1 73 ? 16.361 3.703 -7.994 1.00 96.75 73 GLU A C 1
ATOM 524 O O . GLU A 1 73 ? 16.486 3.443 -9.188 1.00 96.75 73 GLU A O 1
ATOM 529 N N . ALA A 1 74 ? 15.506 3.045 -7.205 1.00 95.69 74 ALA A N 1
ATOM 530 C CA . ALA A 1 74 ? 14.705 1.919 -7.684 1.00 95.69 74 ALA A CA 1
ATOM 531 C C . ALA A 1 74 ? 13.751 2.313 -8.827 1.00 95.69 74 ALA A C 1
ATOM 533 O O . ALA A 1 74 ? 13.558 1.548 -9.776 1.00 95.69 74 ALA A O 1
ATOM 534 N N . ILE A 1 75 ? 13.164 3.515 -8.765 1.00 97.00 75 ILE A N 1
ATOM 535 C CA . ILE A 1 75 ? 12.298 4.036 -9.833 1.00 97.00 75 ILE A CA 1
ATOM 536 C C . ILE A 1 75 ? 13.090 4.285 -11.117 1.00 97.00 75 ILE A C 1
ATOM 538 O O . ILE A 1 75 ? 12.625 3.911 -12.195 1.00 97.00 75 ILE A O 1
ATOM 542 N N . LEU A 1 76 ? 14.266 4.912 -11.014 1.00 97.12 76 LEU A N 1
ATOM 543 C CA . LEU A 1 76 ? 15.129 5.157 -12.169 1.00 97.12 76 LEU A CA 1
ATOM 544 C C . LEU A 1 76 ? 15.640 3.842 -12.762 1.00 97.12 76 LEU A C 1
ATOM 546 O O . LEU A 1 76 ? 15.559 3.668 -13.972 1.00 97.12 76 LEU A O 1
ATOM 550 N N . GLU A 1 77 ? 16.064 2.888 -11.929 1.00 95.50 77 GLU A N 1
ATOM 551 C CA . GLU A 1 77 ? 16.502 1.567 -12.385 1.00 95.50 77 GLU A CA 1
ATOM 552 C C . GLU A 1 77 ? 15.401 0.861 -13.187 1.00 95.50 77 GLU A C 1
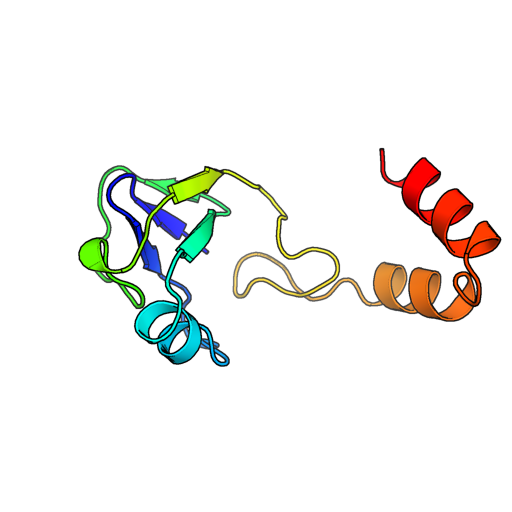ATOM 554 O O . GLU A 1 77 ? 15.659 0.368 -14.286 1.00 95.50 77 GLU A O 1
ATOM 559 N N . TYR A 1 78 ? 14.164 0.842 -12.675 1.00 96.75 78 TYR A N 1
ATOM 560 C CA . TYR A 1 78 ? 13.029 0.267 -13.398 1.00 96.75 78 TYR A CA 1
ATOM 561 C C . TYR A 1 78 ? 12.791 0.982 -14.734 1.00 96.75 78 TYR A C 1
ATOM 563 O O . TYR A 1 78 ? 12.671 0.328 -15.768 1.00 96.75 78 TYR A O 1
ATOM 571 N N . ALA A 1 79 ? 12.752 2.319 -14.726 1.00 97.19 79 ALA A N 1
ATOM 572 C CA . ALA A 1 79 ? 12.480 3.118 -15.919 1.00 97.19 79 ALA A CA 1
ATOM 573 C C . ALA A 1 79 ? 13.564 2.980 -17.004 1.00 97.19 79 ALA A C 1
ATOM 575 O O . ALA A 1 79 ? 13.250 3.055 -18.191 1.00 97.19 79 ALA A O 1
ATOM 576 N N . GLU A 1 80 ? 14.825 2.785 -16.613 1.00 96.62 80 GLU A N 1
ATOM 577 C CA . GLU A 1 80 ? 15.950 2.620 -17.538 1.00 96.62 80 GLU A CA 1
ATOM 578 C C . GLU A 1 80 ? 16.071 1.194 -18.083 1.00 96.62 80 GLU A C 1
ATOM 580 O O . GLU A 1 80 ? 16.479 1.007 -19.230 1.00 96.62 80 GLU A O 1
ATOM 585 N N . GLN A 1 81 ? 15.744 0.181 -17.276 1.00 95.19 81 GLN A N 1
ATOM 586 C CA . GLN A 1 81 ? 15.984 -1.216 -17.639 1.00 95.19 81 GLN A CA 1
ATOM 587 C C . GLN A 1 81 ? 14.773 -1.917 -18.248 1.00 95.19 81 GLN A C 1
ATOM 589 O O . GLN A 1 81 ? 14.960 -2.898 -18.966 1.00 95.19 81 GLN A O 1
ATOM 594 N N . VAL A 1 82 ? 13.551 -1.453 -17.979 1.00 97.06 82 VAL A N 1
ATOM 595 C CA . VAL A 1 82 ? 12.322 -2.118 -18.425 1.00 97.06 82 VAL A CA 1
ATOM 596 C C . VAL A 1 82 ? 11.704 -1.368 -19.598 1.00 97.06 82 VAL A C 1
ATOM 598 O O . VAL A 1 82 ? 11.187 -0.263 -19.454 1.00 97.06 82 VAL A O 1
ATOM 601 N N . SER A 1 83 ? 11.717 -1.998 -20.771 1.00 97.12 83 SER A N 1
ATOM 602 C CA . SER A 1 83 ? 11.154 -1.423 -22.005 1.00 97.12 83 SER A CA 1
ATOM 603 C C . SER A 1 83 ? 10.304 -2.403 -22.818 1.00 97.12 83 SER A C 1
ATOM 605 O O . SER A 1 83 ? 9.570 -1.993 -23.718 1.00 97.12 83 SER A O 1
ATOM 607 N N . ASP A 1 84 ? 10.355 -3.688 -22.477 1.00 97.56 84 ASP A N 1
ATOM 608 C CA . ASP A 1 84 ? 9.612 -4.770 -23.109 1.00 97.56 84 ASP A CA 1
ATOM 609 C C . ASP A 1 84 ? 9.315 -5.893 -22.098 1.00 97.56 84 ASP A C 1
ATOM 611 O O . ASP A 1 84 ? 9.667 -5.822 -20.919 1.00 97.56 84 ASP A O 1
ATOM 615 N N . MET A 1 85 ? 8.625 -6.937 -22.557 1.00 97.44 85 MET A N 1
ATOM 616 C CA . MET A 1 85 ? 8.206 -8.045 -21.699 1.00 97.44 85 MET A CA 1
ATOM 617 C C . MET A 1 85 ? 9.392 -8.856 -21.154 1.00 97.44 85 MET A C 1
ATOM 619 O O . MET A 1 85 ? 9.345 -9.320 -20.015 1.00 97.44 85 MET A O 1
ATOM 623 N N . ASP A 1 86 ? 10.456 -9.027 -21.941 1.00 98.00 86 ASP A N 1
ATOM 624 C CA . ASP A 1 86 ? 11.615 -9.831 -21.542 1.00 98.00 86 ASP A CA 1
ATOM 625 C C . ASP A 1 86 ? 12.428 -9.112 -20.458 1.00 98.00 86 ASP A C 1
ATOM 627 O O . ASP A 1 86 ? 12.760 -9.700 -19.426 1.00 98.00 86 ASP A O 1
ATOM 631 N N . SER A 1 87 ? 12.683 -7.815 -20.644 1.00 97.31 87 SER A N 1
ATOM 632 C CA . SER A 1 87 ? 13.320 -6.960 -19.639 1.00 97.31 87 SER A CA 1
ATOM 633 C C . SER A 1 87 ? 12.488 -6.836 -18.360 1.00 97.31 87 SER A C 1
ATOM 635 O O . SER A 1 87 ? 13.050 -6.912 -17.265 1.00 97.31 87 SER A O 1
ATOM 637 N N . PHE A 1 88 ? 11.158 -6.749 -18.470 1.00 96.69 88 PHE A N 1
ATOM 638 C CA . PHE A 1 88 ? 10.259 -6.780 -17.313 1.00 96.69 88 PHE A CA 1
ATOM 639 C C . PHE A 1 88 ? 10.370 -8.092 -16.526 1.00 96.69 88 PHE A C 1
ATOM 641 O O . PHE A 1 88 ? 10.564 -8.069 -15.311 1.00 96.69 88 PHE A O 1
ATOM 648 N N . ASN A 1 89 ? 10.295 -9.240 -17.205 1.00 96.56 89 ASN A N 1
ATOM 649 C CA . ASN A 1 89 ? 10.397 -10.549 -16.555 1.00 96.56 89 ASN A CA 1
ATOM 650 C C . ASN A 1 89 ? 11.747 -10.723 -15.844 1.00 96.56 89 ASN A C 1
ATOM 652 O O . ASN A 1 89 ? 11.794 -11.203 -14.709 1.00 96.56 89 ASN A O 1
ATOM 656 N N . ASN A 1 90 ? 12.834 -10.274 -16.479 1.00 95.75 90 ASN A N 1
ATOM 657 C CA . ASN A 1 90 ? 14.158 -10.253 -15.864 1.00 95.75 90 ASN A CA 1
ATOM 658 C C . ASN A 1 90 ? 14.186 -9.362 -14.614 1.00 95.75 90 ASN A C 1
ATOM 660 O O . ASN A 1 90 ? 14.712 -9.786 -13.587 1.00 95.75 90 ASN A O 1
ATOM 664 N N . TYR A 1 91 ? 13.601 -8.162 -14.663 1.00 95.38 91 TYR A N 1
ATOM 665 C CA . TYR A 1 91 ? 13.524 -7.259 -13.512 1.00 95.38 91 TYR A CA 1
ATOM 666 C C . TYR A 1 91 ? 12.758 -7.887 -12.339 1.00 95.38 91 TYR A C 1
ATOM 668 O O . TYR A 1 91 ? 13.300 -7.984 -11.240 1.00 95.38 91 TYR A O 1
ATOM 676 N N . ILE A 1 92 ? 11.544 -8.397 -12.577 1.00 93.88 92 ILE A N 1
ATOM 677 C CA . ILE A 1 92 ? 10.711 -9.012 -11.532 1.00 93.88 92 ILE A CA 1
ATOM 678 C C . ILE A 1 92 ? 11.401 -10.223 -10.895 1.00 93.88 92 ILE A C 1
ATOM 680 O O . ILE A 1 92 ? 11.336 -10.385 -9.679 1.00 93.88 92 ILE A O 1
ATOM 684 N N . SER A 1 93 ? 12.123 -11.034 -11.675 1.00 94.44 93 SER A N 1
ATOM 685 C CA . SER A 1 93 ? 12.872 -12.184 -11.142 1.00 94.44 93 SER A CA 1
ATOM 686 C C . SER A 1 93 ? 13.986 -11.812 -10.151 1.00 94.44 93 SER A C 1
ATOM 688 O O . SER A 1 93 ? 14.441 -12.669 -9.399 1.00 94.44 93 SER A O 1
ATOM 690 N N . ARG A 1 94 ? 14.433 -10.547 -10.135 1.00 91.44 94 ARG A N 1
ATOM 691 C CA . ARG A 1 94 ? 15.435 -10.038 -9.182 1.00 91.44 94 ARG A CA 1
ATOM 692 C C . ARG A 1 94 ? 14.815 -9.497 -7.889 1.00 91.44 94 ARG A C 1
ATOM 694 O O . ARG A 1 94 ? 15.552 -9.273 -6.935 1.00 91.44 94 ARG A O 1
ATOM 701 N N . LEU A 1 95 ? 13.499 -9.267 -7.863 1.00 85.44 95 LEU A N 1
ATOM 702 C CA . LEU A 1 95 ? 12.773 -8.741 -6.699 1.00 85.44 95 LEU A CA 1
ATOM 703 C C . LEU A 1 95 ? 12.267 -9.832 -5.738 1.00 85.44 95 LEU A C 1
ATOM 705 O O . LEU A 1 95 ? 11.782 -9.496 -4.657 1.00 85.44 95 LEU A O 1
ATOM 709 N N . SER A 1 96 ? 12.342 -11.107 -6.136 1.00 59.00 96 SER A N 1
ATOM 710 C CA . SER A 1 96 ? 11.862 -12.277 -5.381 1.00 59.00 96 SER A CA 1
ATOM 711 C C . SER A 1 96 ? 12.900 -12.887 -4.448 1.00 59.00 96 SER A C 1
ATOM 713 O O . SER A 1 96 ? 14.041 -13.088 -4.923 1.00 59.00 96 SER A O 1
#

Secondary structure (DSSP, 8-state):
-EEETTS-EE--S--TTHHHHHHH-SS-EEEESEEES--SS-SB-GGG-SEEEE-TTTTTTS-BTTTB---HHHHHHHHHH-SSHHHHHHHHHT--

Foldseek 3Di:
DEEEFLGFADQPDCCDCVLVCLVPDPAAEAEHLYYDHDDPDGPDDSVSYDYYHDDNVNPPCDDRPPPGHHVPVVVVCCVVQDDDDVSVVVVVVVVD